Protein AF-A0A7C5PB69-F1 (afdb_monomer_lite)

Sequence (82 aa):
MKALEAARALREMALLEDLGGGNPFRSRAYEKAARLLEGLGEETDLADLLKEGGIARARGVGAGILAVLEDLARGETPPALE

Foldseek 3Di:
DALQVQLVLLQVLLVCCVVVVHDPLSSQLSNVSSVVSVVVDGPHQLVVVVVVVVSCVDPSCDPVNNVSSVCVNVVHRPPSRD

pLDDT: mean 86.49, std 8.61, range [60.66, 95.25]

Structure (mmCIF, N/CA/C/O backbone):
data_AF-A0A7C5PB69-F1
#
_entry.id   AF-A0A7C5PB69-F1
#
loop_
_atom_site.group_PDB
_atom_site.id
_atom_site.type_symbol
_atom_site.label_atom_id
_atom_site.label_alt_id
_atom_site.label_comp_id
_atom_site.label_asym_id
_atom_site.label_entity_id
_atom_site.label_seq_id
_atom_site.pdbx_PDB_ins_code
_atom_site.Cartn_x
_atom_site.Cartn_y
_atom_site.Cartn_z
_atom_site.occupancy
_atom_site.B_iso_or_equiv
_atom_site.auth_seq_id
_atom_site.auth_comp_id
_atom_site.auth_asym_id
_atom_site.auth_atom_id
_atom_site.pdbx_PDB_model_num
ATOM 1 N N . MET A 1 1 ? -9.928 -5.815 5.646 1.00 90.06 1 MET A N 1
ATOM 2 C CA . MET A 1 1 ? -8.533 -6.125 6.045 1.00 90.06 1 MET A CA 1
ATOM 3 C C . MET A 1 1 ? -7.939 -4.893 6.703 1.00 90.06 1 MET A C 1
ATOM 5 O O . MET A 1 1 ? -8.396 -3.787 6.407 1.00 90.06 1 MET A O 1
ATOM 9 N N . LYS A 1 2 ? -6.939 -5.047 7.571 1.00 93.38 2 LYS A N 1
ATOM 10 C CA . LYS A 1 2 ? -6.334 -3.888 8.245 1.00 93.38 2 LYS A CA 1
ATOM 11 C C . LYS A 1 2 ? -5.397 -3.126 7.302 1.00 93.38 2 LYS A C 1
ATOM 13 O O . LYS A 1 2 ? -4.756 -3.719 6.434 1.00 93.38 2 LYS A O 1
ATOM 18 N N . ALA A 1 3 ? -5.267 -1.815 7.502 1.00 91.81 3 ALA A N 1
ATOM 19 C CA . ALA A 1 3 ? -4.361 -0.963 6.728 1.00 91.81 3 ALA A CA 1
ATOM 20 C C . ALA A 1 3 ? -2.911 -1.481 6.766 1.00 91.81 3 ALA A C 1
ATOM 22 O O . ALA A 1 3 ? -2.216 -1.466 5.751 1.00 91.81 3 ALA A O 1
ATOM 23 N N . LEU A 1 4 ? -2.476 -2.016 7.912 1.00 93.06 4 LEU A N 1
ATOM 24 C CA . LEU A 1 4 ? -1.139 -2.585 8.076 1.00 93.06 4 LEU A CA 1
ATOM 25 C C . LEU A 1 4 ? -0.921 -3.862 7.247 1.00 93.06 4 LEU A C 1
ATOM 27 O O . LEU A 1 4 ? 0.172 -4.086 6.733 1.00 93.06 4 LEU A O 1
ATOM 31 N N . GLU A 1 5 ? -1.949 -4.697 7.088 1.00 93.75 5 GLU A N 1
ATOM 32 C CA . GLU A 1 5 ? -1.876 -5.893 6.238 1.00 93.75 5 GLU A CA 1
ATOM 33 C C . GLU A 1 5 ? -1.720 -5.494 4.768 1.00 93.75 5 GLU A C 1
ATOM 35 O O . GLU A 1 5 ? -0.862 -6.025 4.064 1.00 93.75 5 GLU A O 1
ATOM 40 N N . ALA A 1 6 ? -2.476 -4.489 4.325 1.00 92.88 6 ALA A N 1
ATOM 41 C CA . ALA A 1 6 ? -2.364 -3.965 2.969 1.00 92.88 6 ALA A CA 1
ATOM 42 C C . ALA A 1 6 ? -1.009 -3.288 2.727 1.00 92.88 6 ALA A C 1
ATOM 44 O O . ALA A 1 6 ? -0.419 -3.447 1.660 1.00 92.88 6 ALA A O 1
ATOM 45 N N . ALA A 1 7 ? -0.461 -2.597 3.731 1.00 94.38 7 ALA A N 1
ATOM 46 C CA . ALA A 1 7 ? 0.884 -2.042 3.654 1.00 94.38 7 ALA A CA 1
ATOM 47 C C . ALA A 1 7 ? 1.945 -3.125 3.410 1.00 94.38 7 ALA A C 1
ATOM 49 O O . ALA A 1 7 ? 2.834 -2.935 2.582 1.00 94.38 7 ALA A O 1
ATOM 50 N N . ARG A 1 8 ? 1.832 -4.277 4.083 1.00 94.50 8 ARG A N 1
ATOM 51 C CA . ARG A 1 8 ? 2.739 -5.418 3.878 1.00 94.50 8 ARG A CA 1
ATOM 52 C C . ARG A 1 8 ? 2.624 -5.988 2.466 1.00 94.50 8 ARG A C 1
ATOM 54 O O . ARG A 1 8 ? 3.653 -6.182 1.828 1.00 94.50 8 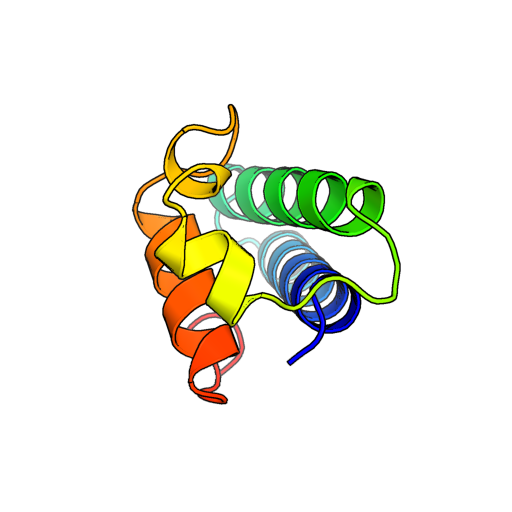ARG A O 1
ATOM 61 N N . ALA A 1 9 ? 1.407 -6.162 1.953 1.00 94.81 9 ALA A N 1
ATOM 62 C CA . ALA A 1 9 ? 1.199 -6.609 0.574 1.00 94.81 9 ALA A CA 1
ATOM 63 C C . ALA A 1 9 ? 1.839 -5.640 -0.440 1.00 94.81 9 ALA A C 1
ATOM 65 O O . ALA A 1 9 ? 2.511 -6.056 -1.378 1.00 94.81 9 ALA A O 1
ATOM 66 N N . LEU A 1 10 ? 1.704 -4.328 -0.226 1.00 94.50 10 LEU A N 1
ATOM 67 C CA . LEU A 1 10 ? 2.341 -3.319 -1.078 1.00 94.50 10 LEU A CA 1
ATOM 68 C C . LEU A 1 10 ? 3.877 -3.359 -0.994 1.00 94.50 10 LEU A C 1
ATOM 70 O O . LEU A 1 10 ? 4.547 -3.175 -2.007 1.00 94.50 10 LEU A O 1
ATOM 74 N N . ARG A 1 11 ? 4.457 -3.615 0.186 1.00 95.25 11 ARG A N 1
ATOM 75 C CA . ARG A 1 11 ? 5.914 -3.811 0.339 1.00 95.25 11 ARG A CA 1
ATOM 76 C C . ARG A 1 11 ? 6.403 -4.997 -0.483 1.00 95.25 11 ARG A C 1
ATOM 78 O O . ARG A 1 11 ? 7.445 -4.901 -1.123 1.00 95.25 11 ARG A O 1
ATOM 85 N N . GLU A 1 12 ? 5.650 -6.088 -0.463 1.00 94.62 12 GLU A N 1
ATOM 86 C CA . GLU A 1 12 ? 5.961 -7.287 -1.233 1.00 94.62 12 GLU A CA 1
ATOM 87 C C . GLU A 1 12 ? 5.895 -7.015 -2.740 1.00 94.62 12 GLU A C 1
ATOM 89 O O . GLU A 1 12 ? 6.862 -7.295 -3.444 1.00 94.62 12 GLU A O 1
ATOM 94 N N . MET A 1 13 ? 4.842 -6.346 -3.224 1.00 92.50 13 MET A N 1
ATOM 95 C CA . MET A 1 13 ? 4.751 -5.916 -4.628 1.00 92.50 13 MET A CA 1
ATOM 96 C C . MET A 1 13 ? 5.921 -5.012 -5.044 1.00 92.50 13 MET A C 1
ATOM 98 O O . MET A 1 13 ? 6.459 -5.159 -6.139 1.00 92.50 13 MET A O 1
ATOM 102 N N . ALA A 1 14 ? 6.345 -4.082 -4.178 1.00 93.31 14 ALA A N 1
ATOM 103 C CA . ALA A 1 14 ? 7.502 -3.231 -4.452 1.00 93.31 14 ALA A CA 1
ATOM 104 C C . ALA A 1 14 ? 8.791 -4.051 -4.608 1.00 93.31 14 ALA A C 1
ATOM 106 O O . ALA A 1 14 ? 9.544 -3.846 -5.559 1.00 93.31 14 ALA A O 1
ATOM 107 N N . LEU A 1 15 ? 9.007 -5.012 -3.705 1.00 92.75 15 LEU A N 1
ATOM 108 C CA . LEU A 1 15 ? 10.162 -5.902 -3.740 1.00 92.75 15 LEU A CA 1
ATOM 109 C C . LEU A 1 15 ? 10.167 -6.776 -5.001 1.00 92.75 15 LEU A C 1
ATOM 111 O O . LEU A 1 15 ? 11.218 -6.943 -5.615 1.00 92.75 15 LEU A O 1
ATOM 115 N N . LEU A 1 16 ? 9.011 -7.309 -5.403 1.00 91.44 16 LEU A N 1
ATOM 116 C CA . LEU A 1 16 ? 8.878 -8.108 -6.623 1.00 91.44 16 LEU A CA 1
ATOM 117 C C . LEU A 1 16 ? 9.211 -7.291 -7.875 1.00 91.44 16 LEU A C 1
ATOM 119 O O . LEU A 1 16 ? 9.957 -7.761 -8.732 1.00 91.44 16 LEU A O 1
ATOM 123 N N . GLU A 1 17 ? 8.724 -6.052 -7.964 1.00 90.25 17 GLU A N 1
ATOM 124 C CA . GLU A 1 17 ? 9.059 -5.148 -9.069 1.00 90.25 17 GLU A CA 1
ATOM 125 C C . GLU A 1 17 ? 10.559 -4.806 -9.093 1.00 90.25 17 GLU A C 1
ATOM 127 O O . GLU A 1 17 ? 11.163 -4.803 -10.166 1.00 90.25 17 GLU A O 1
ATOM 132 N N . ASP A 1 18 ? 11.185 -4.565 -7.937 1.00 88.56 18 ASP A N 1
ATOM 133 C CA . ASP A 1 18 ? 12.618 -4.248 -7.859 1.00 88.56 18 ASP A CA 1
ATOM 134 C C . ASP A 1 18 ? 13.510 -5.449 -8.209 1.00 88.56 18 ASP A C 1
ATOM 136 O O . ASP A 1 18 ? 14.488 -5.302 -8.946 1.00 88.56 18 ASP A O 1
ATOM 140 N N . LEU A 1 19 ? 13.182 -6.643 -7.703 1.00 89.50 19 LEU A N 1
ATOM 141 C CA . LEU A 1 19 ? 13.968 -7.859 -7.935 1.00 89.50 19 LEU A CA 1
ATOM 142 C C . LEU A 1 19 ? 13.738 -8.455 -9.328 1.00 89.50 19 LEU A C 1
ATOM 144 O O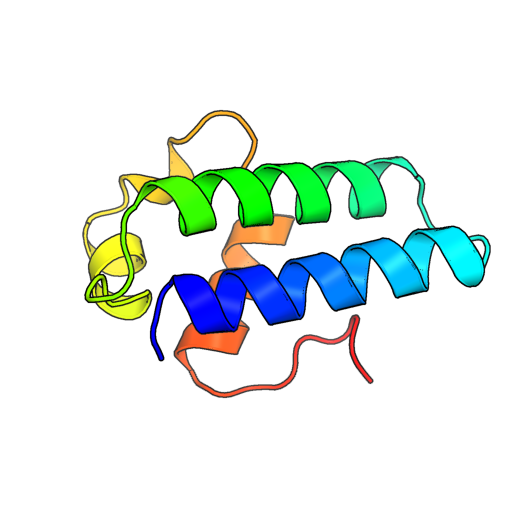 . LEU A 1 19 ? 14.669 -8.998 -9.922 1.00 89.50 19 LEU A O 1
ATOM 148 N N . GLY A 1 20 ? 12.520 -8.351 -9.859 1.00 81.62 20 GLY A N 1
ATOM 149 C CA . GLY A 1 20 ? 12.146 -8.883 -11.170 1.00 81.62 20 GLY A CA 1
ATOM 150 C C . GLY A 1 20 ? 12.621 -8.038 -12.355 1.00 81.62 20 GLY A C 1
ATOM 151 O O . GLY A 1 20 ? 12.362 -8.404 -13.500 1.00 81.62 20 GLY A O 1
ATOM 152 N N . GLY A 1 21 ? 13.284 -6.899 -12.112 1.00 81.19 21 GLY A N 1
ATOM 153 C CA . GLY A 1 21 ? 13.607 -5.928 -13.163 1.00 81.19 21 GLY A CA 1
ATOM 154 C C . GLY A 1 21 ? 12.359 -5.256 -13.746 1.00 81.19 21 GLY A C 1
ATOM 155 O O . GLY A 1 21 ? 12.355 -4.857 -14.912 1.00 81.19 21 GLY A O 1
ATOM 156 N N . GLY A 1 22 ? 11.296 -5.177 -12.944 1.00 82.06 22 GLY A N 1
ATOM 157 C CA . GLY A 1 22 ? 10.029 -4.547 -13.273 1.00 82.06 22 GLY A CA 1
ATOM 158 C C . GLY A 1 22 ? 10.140 -3.026 -13.370 1.00 82.06 22 GLY A C 1
ATOM 159 O O . GLY A 1 22 ? 11.190 -2.453 -13.657 1.00 82.06 22 GLY A O 1
ATOM 160 N N . ASN A 1 23 ? 9.028 -2.328 -13.178 1.00 85.94 23 ASN A N 1
ATOM 161 C CA . ASN A 1 23 ? 8.968 -0.886 -13.363 1.00 85.94 23 ASN A CA 1
ATOM 162 C C . ASN A 1 23 ? 9.378 -0.139 -12.074 1.00 85.94 23 ASN A C 1
ATOM 164 O O . ASN A 1 23 ? 8.603 -0.127 -11.110 1.00 85.94 23 ASN A O 1
ATOM 168 N N . PRO A 1 24 ? 10.499 0.616 -12.066 1.00 87.44 24 PRO A N 1
ATOM 169 C CA . PRO A 1 24 ? 10.952 1.348 -10.878 1.00 87.44 24 PRO A CA 1
ATOM 170 C C . PRO A 1 24 ? 9.961 2.417 -10.398 1.00 87.44 24 PRO A C 1
ATOM 172 O O . PRO A 1 24 ? 9.962 2.805 -9.230 1.00 87.44 24 PRO A O 1
ATOM 175 N N . PHE A 1 25 ? 9.105 2.930 -11.289 1.00 88.94 25 PHE A N 1
ATOM 176 C CA . PHE A 1 25 ? 8.040 3.854 -10.907 1.00 88.94 25 PHE A CA 1
ATOM 177 C C . PHE A 1 25 ? 6.927 3.146 -10.133 1.00 88.94 25 PHE A C 1
ATOM 179 O O . PHE A 1 25 ? 6.401 3.739 -9.190 1.00 88.94 25 PHE A O 1
ATOM 186 N N . ARG A 1 26 ? 6.585 1.901 -10.498 1.00 88.81 26 ARG A N 1
ATOM 187 C CA . ARG A 1 26 ? 5.574 1.106 -9.782 1.00 88.81 26 ARG A CA 1
ATOM 188 C C . ARG A 1 26 ? 6.079 0.689 -8.411 1.00 88.81 26 ARG A C 1
ATOM 190 O O . ARG A 1 26 ? 5.394 0.976 -7.436 1.00 88.81 26 ARG A O 1
ATOM 197 N N . SER A 1 27 ? 7.302 0.163 -8.327 1.00 92.12 27 SE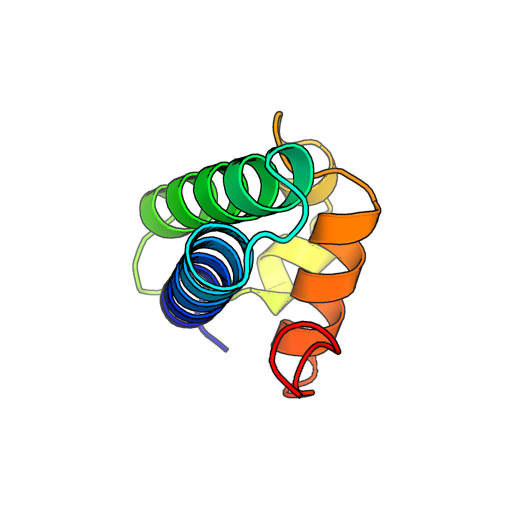R A N 1
ATOM 198 C CA . SER A 1 27 ? 7.953 -0.145 -7.044 1.00 92.12 27 SER A CA 1
ATOM 199 C C . SER A 1 27 ? 7.892 1.046 -6.075 1.00 92.12 27 SER A C 1
ATOM 201 O O . SER A 1 27 ? 7.309 0.963 -4.993 1.00 92.12 27 SER A O 1
ATOM 203 N N . ARG A 1 28 ? 8.353 2.226 -6.513 1.00 91.88 28 ARG A N 1
ATOM 204 C CA . ARG A 1 28 ? 8.312 3.451 -5.693 1.00 91.88 28 ARG A CA 1
ATOM 205 C C . ARG A 1 28 ? 6.897 3.893 -5.320 1.00 91.88 28 ARG A C 1
ATOM 207 O O . ARG A 1 28 ? 6.724 4.553 -4.294 1.00 91.88 28 ARG A O 1
ATOM 214 N N . ALA A 1 29 ? 5.902 3.625 -6.162 1.00 92.00 29 ALA A N 1
ATOM 215 C CA . ALA A 1 29 ? 4.510 3.945 -5.862 1.00 92.00 29 ALA A CA 1
ATOM 216 C C . ALA A 1 29 ? 3.961 3.016 -4.770 1.00 92.00 29 ALA A C 1
ATOM 218 O O . ALA A 1 29 ? 3.376 3.508 -3.804 1.00 92.00 29 ALA A O 1
ATOM 219 N N . TYR A 1 30 ? 4.233 1.712 -4.871 1.00 93.44 30 TYR A N 1
ATOM 220 C CA . TYR A 1 30 ? 3.884 0.730 -3.848 1.00 93.44 30 TYR A CA 1
ATOM 221 C C . TYR A 1 30 ? 4.562 1.036 -2.509 1.00 93.44 30 TYR A C 1
ATOM 223 O O . TYR A 1 30 ? 3.884 1.101 -1.485 1.00 93.44 30 TYR A O 1
ATOM 231 N N . GLU A 1 31 ? 5.860 1.360 -2.506 1.00 93.88 31 GLU A N 1
ATOM 232 C CA . GLU A 1 31 ? 6.562 1.758 -1.280 1.00 93.88 31 GLU A CA 1
ATOM 233 C C . GLU A 1 31 ? 5.946 2.995 -0.614 1.00 93.88 31 GLU A C 1
ATOM 235 O O . GLU A 1 31 ? 5.813 3.055 0.610 1.00 93.88 31 GLU A O 1
ATOM 240 N N . LYS A 1 32 ? 5.597 4.015 -1.406 1.00 92.88 32 LYS A N 1
ATOM 241 C CA . LYS A 1 32 ? 4.994 5.246 -0.878 1.00 92.88 32 LYS A CA 1
ATOM 242 C C . LYS A 1 32 ? 3.618 4.983 -0.283 1.00 92.88 32 LYS A C 1
ATOM 244 O O . LYS A 1 32 ? 3.321 5.510 0.786 1.00 92.88 32 LYS A O 1
ATOM 249 N N . ALA A 1 33 ? 2.804 4.179 -0.958 1.00 92.44 33 ALA A N 1
ATOM 250 C CA . ALA A 1 33 ? 1.487 3.792 -0.477 1.00 92.44 33 ALA A CA 1
ATOM 251 C C . ALA A 1 33 ? 1.579 2.958 0.810 1.00 92.44 33 ALA A C 1
ATOM 253 O O . ALA A 1 33 ? 0.863 3.241 1.768 1.00 92.44 33 ALA A O 1
ATOM 254 N N . ALA A 1 34 ? 2.523 2.014 0.882 1.00 93.62 34 ALA A N 1
ATOM 255 C CA . ALA A 1 34 ? 2.775 1.225 2.085 1.00 93.62 34 ALA A CA 1
ATOM 256 C C . ALA A 1 34 ? 3.134 2.112 3.284 1.00 93.62 34 ALA A C 1
ATOM 258 O O . ALA A 1 34 ? 2.509 2.010 4.336 1.00 93.62 34 ALA A O 1
ATOM 259 N N . ARG A 1 35 ? 4.080 3.046 3.107 1.00 92.88 35 ARG A N 1
ATOM 260 C CA . ARG A 1 35 ? 4.478 3.994 4.164 1.00 92.88 35 ARG A CA 1
ATOM 261 C C . ARG A 1 35 ? 3.321 4.864 4.642 1.00 92.88 35 ARG A C 1
ATOM 263 O O . ARG A 1 35 ? 3.260 5.206 5.818 1.00 92.88 35 ARG A O 1
ATOM 270 N N . LEU A 1 36 ? 2.428 5.254 3.732 1.00 90.94 36 LEU A N 1
ATOM 271 C CA . LEU A 1 36 ? 1.241 6.018 4.093 1.00 90.94 36 LEU A CA 1
ATOM 272 C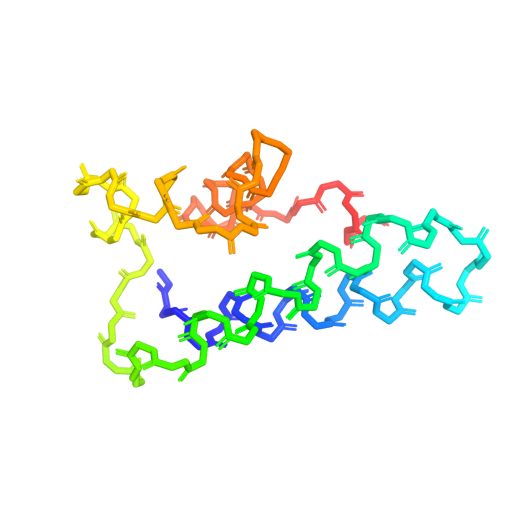 C . LEU A 1 36 ? 0.321 5.195 5.000 1.00 90.94 36 LEU A C 1
ATOM 274 O O . LEU A 1 36 ? -0.073 5.690 6.048 1.00 90.94 36 LEU A O 1
ATOM 278 N N . LEU A 1 37 ? 0.027 3.947 4.623 1.00 90.25 37 LEU A N 1
ATOM 279 C CA . LEU A 1 37 ? -0.827 3.050 5.405 1.00 90.25 37 LEU A CA 1
ATOM 280 C C . LEU A 1 37 ? -0.227 2.683 6.767 1.00 90.25 37 LEU A C 1
ATOM 282 O O . LEU A 1 37 ? -0.949 2.665 7.759 1.00 90.25 37 LEU A O 1
ATOM 286 N N . GLU A 1 38 ? 1.087 2.455 6.836 1.00 92.00 38 GLU A N 1
ATOM 287 C CA . GLU A 1 38 ? 1.808 2.210 8.096 1.00 92.00 38 GLU A CA 1
ATOM 288 C C . GLU A 1 38 ? 1.624 3.368 9.095 1.00 92.00 38 GLU A C 1
ATOM 290 O O . GLU A 1 38 ? 1.537 3.142 10.300 1.00 92.00 38 GLU A O 1
ATOM 295 N N . GLY A 1 39 ? 1.518 4.607 8.603 1.00 89.81 39 GLY A N 1
ATOM 296 C CA . GLY A 1 39 ? 1.316 5.797 9.431 1.00 89.81 39 GLY A CA 1
ATOM 297 C C . GLY A 1 39 ? -0.104 5.979 9.981 1.00 89.81 39 GLY A C 1
ATOM 298 O O . GLY A 1 39 ? -0.303 6.853 10.822 1.00 89.81 39 GLY A O 1
ATOM 299 N N . LEU A 1 40 ? -1.088 5.193 9.526 1.00 86.56 40 LEU A N 1
ATOM 300 C CA . LEU A 1 40 ? -2.497 5.328 9.927 1.00 86.56 40 LEU A CA 1
ATOM 301 C C . LEU A 1 40 ? -2.861 4.506 11.175 1.00 86.56 40 LEU A C 1
ATOM 303 O O . LEU A 1 40 ? -3.966 4.659 11.689 1.00 86.56 40 LEU A O 1
ATOM 307 N N . GLY A 1 41 ? -1.951 3.669 11.682 1.00 81.69 41 GLY A N 1
ATOM 308 C CA . GLY A 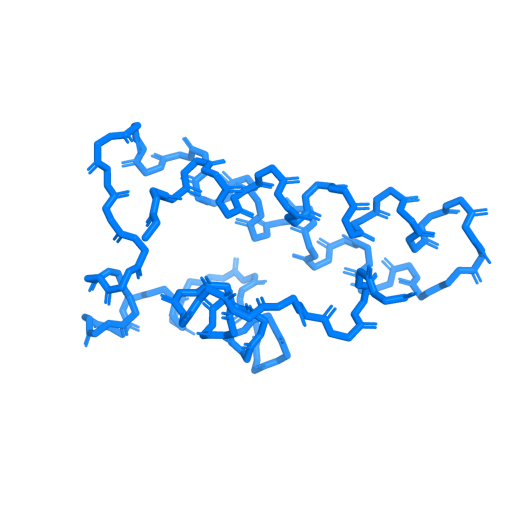1 41 ? -2.153 2.858 12.887 1.00 81.69 41 GLY A CA 1
ATOM 309 C C . GLY A 1 41 ? -2.755 1.470 12.630 1.00 81.69 41 GLY A C 1
ATOM 310 O O . GLY A 1 41 ? -3.371 1.212 11.598 1.00 81.69 41 GLY A O 1
ATOM 311 N N . GLU A 1 42 ? -2.554 0.556 13.585 1.00 83.31 42 GLU A N 1
ATOM 312 C CA . GLU A 1 42 ? -2.836 -0.883 13.422 1.00 83.31 42 GLU A CA 1
ATOM 313 C C . GLU A 1 42 ? -4.332 -1.222 13.353 1.00 83.31 42 GLU A C 1
ATOM 315 O O . GLU A 1 42 ? -4.728 -2.168 12.672 1.00 83.31 42 GLU A O 1
ATOM 320 N N . GLU A 1 43 ? -5.177 -0.436 14.023 1.00 88.69 43 GLU A N 1
ATOM 321 C CA . GLU A 1 43 ? -6.618 -0.697 14.093 1.00 88.69 43 GLU A CA 1
ATOM 322 C C . GLU A 1 43 ? -7.404 -0.181 12.887 1.00 88.69 43 GLU A C 1
ATOM 324 O O . GLU A 1 43 ? -8.570 -0.545 12.714 1.00 88.69 43 GLU A O 1
ATOM 329 N N . THR A 1 44 ? -6.774 0.617 12.031 1.00 89.38 44 THR A N 1
ATOM 330 C CA . THR A 1 44 ? -7.431 1.271 10.902 1.00 89.38 44 THR A CA 1
ATOM 331 C C . THR A 1 44 ? -7.830 0.258 9.829 1.00 89.38 44 THR A C 1
ATOM 333 O O . THR A 1 44 ? -7.002 -0.522 9.348 1.00 89.38 44 THR A O 1
ATOM 336 N N . ASP A 1 45 ? -9.106 0.266 9.439 1.00 92.38 45 ASP A N 1
ATOM 337 C CA . ASP A 1 45 ? -9.630 -0.597 8.378 1.00 92.38 45 ASP A CA 1
ATOM 338 C C . ASP A 1 45 ? -9.452 0.052 6.997 1.00 92.38 45 ASP A C 1
ATOM 340 O O . ASP A 1 45 ? -9.755 1.231 6.795 1.00 92.38 45 ASP A O 1
ATOM 344 N N . LEU A 1 46 ? -8.954 -0.723 6.029 1.00 90.44 46 LEU A N 1
ATOM 345 C CA . LEU A 1 46 ? -8.714 -0.224 4.676 1.00 90.44 46 LEU A CA 1
ATOM 346 C C . LEU A 1 46 ? -10.011 0.137 3.939 1.00 90.44 46 LEU A C 1
ATOM 348 O O . LEU A 1 46 ? -10.041 1.120 3.199 1.00 90.44 46 LEU A O 1
ATOM 352 N N . ALA A 1 47 ? -11.081 -0.638 4.122 1.00 89.94 47 ALA A N 1
ATOM 353 C CA . ALA A 1 47 ? -12.341 -0.401 3.429 1.00 89.94 47 ALA A CA 1
ATOM 354 C C . ALA A 1 47 ? -12.968 0.926 3.868 1.00 89.94 47 ALA A C 1
ATOM 356 O O . ALA A 1 47 ? -13.543 1.639 3.045 1.00 89.94 47 ALA A O 1
ATOM 357 N N . ASP A 1 48 ? -12.825 1.288 5.141 1.00 89.69 48 ASP A N 1
ATOM 358 C CA . ASP A 1 48 ? -13.330 2.561 5.651 1.00 89.69 48 ASP A CA 1
ATOM 359 C C . ASP A 1 48 ? -12.506 3.746 5.126 1.00 89.69 48 ASP A C 1
ATOM 361 O O . ASP A 1 48 ? -13.084 4.729 4.658 1.00 89.69 48 ASP A O 1
ATOM 365 N N . LEU A 1 49 ? -11.177 3.607 5.042 1.00 87.25 49 LEU A N 1
ATOM 366 C CA . LEU A 1 49 ? -10.312 4.611 4.406 1.00 87.25 49 LEU A CA 1
ATOM 367 C C . LEU A 1 49 ? -10.654 4.854 2.926 1.00 87.25 49 LEU A C 1
ATOM 369 O O . LEU A 1 49 ? -10.571 5.987 2.439 1.00 87.25 49 LEU A O 1
ATOM 373 N N . LEU A 1 50 ? -11.012 3.791 2.198 1.00 88.12 50 LEU A N 1
ATOM 374 C CA . LEU A 1 50 ? -11.410 3.878 0.792 1.00 88.12 50 LEU A CA 1
ATOM 375 C C . LEU A 1 50 ? -12.777 4.557 0.636 1.00 88.12 50 LEU A C 1
ATOM 377 O O . LEU A 1 50 ? -12.921 5.423 -0.228 1.00 88.12 50 LEU A O 1
ATOM 381 N N . LYS A 1 51 ? -13.754 4.237 1.497 1.00 86.38 51 LYS A N 1
ATOM 382 C CA . LYS A 1 51 ? -15.087 4.872 1.492 1.00 86.38 51 LYS A CA 1
ATOM 383 C C . LYS A 1 51 ? -15.026 6.372 1.762 1.00 86.38 51 LYS A C 1
ATOM 385 O O . LYS A 1 51 ? -15.747 7.134 1.122 1.00 86.38 51 LYS A O 1
ATOM 390 N N . GLU A 1 52 ? -14.175 6.807 2.690 1.00 78.94 52 GLU A N 1
ATOM 391 C CA . GLU A 1 52 ? -14.010 8.231 3.005 1.00 78.94 52 GLU A CA 1
ATOM 392 C C . GLU A 1 52 ? -13.339 9.019 1.864 1.00 78.94 52 GLU A C 1
ATOM 394 O O . GLU A 1 52 ? -13.371 10.251 1.848 1.00 78.94 52 GLU A O 1
ATOM 399 N N . GLY A 1 53 ? -12.719 8.335 0.891 1.00 72.25 53 GLY A N 1
ATOM 400 C CA . GLY A 1 53 ? -12.069 8.943 -0.274 1.00 72.25 53 GLY A CA 1
ATOM 401 C C . GLY A 1 53 ? -10.820 9.773 0.055 1.00 72.25 53 GLY A C 1
ATOM 402 O O . GLY A 1 53 ? -10.171 10.308 -0.849 1.00 72.25 53 GLY A O 1
ATOM 403 N N . GLY A 1 54 ? -10.451 9.879 1.336 1.00 70.81 54 GLY A N 1
ATOM 404 C CA . GLY A 1 54 ? -9.277 10.616 1.804 1.00 70.81 54 GLY A CA 1
ATOM 405 C C . GLY A 1 54 ? -7.973 10.016 1.284 1.00 70.81 54 GLY A C 1
ATOM 406 O O . GLY A 1 54 ? -7.057 10.752 0.916 1.00 70.81 54 GLY A O 1
ATOM 407 N N . ILE A 1 55 ? -7.919 8.687 1.149 1.00 75.69 55 ILE A N 1
ATOM 408 C CA . ILE A 1 55 ? -6.727 7.983 0.669 1.00 75.69 55 ILE A CA 1
ATOM 409 C C . ILE A 1 55 ? -6.429 8.267 -0.806 1.00 75.69 55 ILE A C 1
ATOM 411 O O . ILE A 1 55 ? -5.272 8.445 -1.171 1.00 75.69 55 ILE A O 1
ATOM 415 N N . ALA A 1 56 ? -7.464 8.414 -1.639 1.00 69.44 56 ALA A N 1
ATOM 416 C CA . ALA A 1 56 ? -7.321 8.756 -3.055 1.00 69.44 56 ALA A CA 1
ATOM 417 C C . ALA A 1 56 ? -6.784 10.183 -3.263 1.00 69.44 56 ALA A C 1
ATOM 419 O O . ALA A 1 56 ? -6.240 10.508 -4.316 1.00 69.44 56 ALA A O 1
ATOM 420 N N . ARG A 1 57 ? -6.925 11.050 -2.251 1.00 68.50 57 ARG A N 1
ATOM 421 C CA . ARG A 1 57 ? -6.379 12.415 -2.250 1.00 68.50 57 ARG A CA 1
ATOM 422 C C . ARG A 1 57 ? -4.969 12.482 -1.668 1.00 68.50 57 ARG A C 1
ATOM 424 O O . ARG A 1 57 ? -4.319 13.524 -1.771 1.00 68.50 57 ARG A O 1
ATOM 431 N N . ALA A 1 58 ? -4.487 11.404 -1.054 1.00 73.94 58 ALA A N 1
ATOM 432 C CA . ALA A 1 58 ? -3.179 11.385 -0.435 1.00 73.94 58 ALA A CA 1
ATOM 433 C C . ALA A 1 58 ? -2.064 11.392 -1.490 1.00 73.94 58 ALA A C 1
ATOM 435 O O . ALA A 1 58 ? -2.057 10.630 -2.460 1.00 73.94 58 ALA A O 1
ATOM 436 N N . ARG A 1 59 ? -1.076 12.271 -1.294 1.00 63.09 59 ARG A N 1
ATOM 437 C CA . ARG A 1 59 ? 0.034 12.456 -2.233 1.00 63.09 59 ARG A CA 1
ATOM 438 C C . ARG A 1 59 ? 0.880 11.181 -2.308 1.00 63.09 59 ARG A C 1
ATOM 440 O O . ARG A 1 59 ? 1.662 10.903 -1.407 1.00 63.09 59 ARG A O 1
ATOM 447 N N . GLY A 1 60 ? 0.761 10.442 -3.409 1.00 67.25 60 GLY A N 1
ATOM 448 C CA . GLY A 1 60 ? 1.449 9.160 -3.611 1.00 67.25 60 GLY A CA 1
ATOM 449 C C . GLY A 1 60 ? 0.514 7.997 -3.941 1.00 67.25 60 GLY A C 1
ATOM 450 O O . GLY A 1 60 ? 1.001 6.971 -4.404 1.00 67.25 60 GLY A O 1
ATOM 451 N N . VAL A 1 61 ? -0.802 8.178 -3.788 1.00 79.19 61 VAL A N 1
ATOM 452 C CA . VAL A 1 61 ? -1.828 7.215 -4.208 1.00 79.19 61 VAL A CA 1
ATOM 453 C C . VAL A 1 61 ? -2.425 7.691 -5.534 1.00 79.19 61 VAL A C 1
ATOM 455 O O . VAL A 1 61 ? -3.272 8.575 -5.576 1.00 79.19 61 VAL A O 1
ATOM 458 N N . GLY A 1 62 ? -1.914 7.157 -6.644 1.00 83.19 62 GLY A N 1
ATOM 459 C CA . GLY A 1 62 ? -2.507 7.358 -7.972 1.00 83.19 62 GLY A CA 1
ATOM 460 C C . GLY A 1 62 ? -3.594 6.322 -8.274 1.00 83.19 62 GLY A C 1
ATOM 461 O O . GLY A 1 62 ? -3.743 5.356 -7.531 1.00 83.19 62 GLY A O 1
ATOM 462 N N . ALA A 1 63 ? -4.293 6.470 -9.405 1.00 86.00 63 ALA A N 1
ATOM 463 C CA . ALA A 1 63 ? -5.376 5.562 -9.813 1.00 86.00 63 ALA A CA 1
ATOM 464 C C . ALA A 1 63 ? -4.971 4.072 -9.812 1.00 86.00 63 ALA A C 1
ATOM 466 O O . ALA A 1 63 ? -5.750 3.230 -9.387 1.00 86.00 63 ALA A O 1
ATOM 467 N N . GLY A 1 64 ? -3.735 3.748 -10.215 1.00 89.06 64 GLY A N 1
ATOM 468 C CA . GLY A 1 64 ? -3.239 2.367 -10.184 1.00 89.06 64 GLY A CA 1
ATOM 469 C C . GLY A 1 64 ? -3.057 1.806 -8.769 1.00 89.06 64 GLY A C 1
ATOM 470 O O . GLY A 1 64 ? -3.381 0.653 -8.525 1.00 89.06 64 GLY A O 1
ATOM 471 N N . ILE A 1 65 ? -2.589 2.624 -7.821 1.00 91.19 65 ILE A N 1
ATOM 472 C CA . ILE A 1 65 ? -2.499 2.213 -6.411 1.00 91.19 65 ILE A CA 1
ATOM 473 C C . ILE A 1 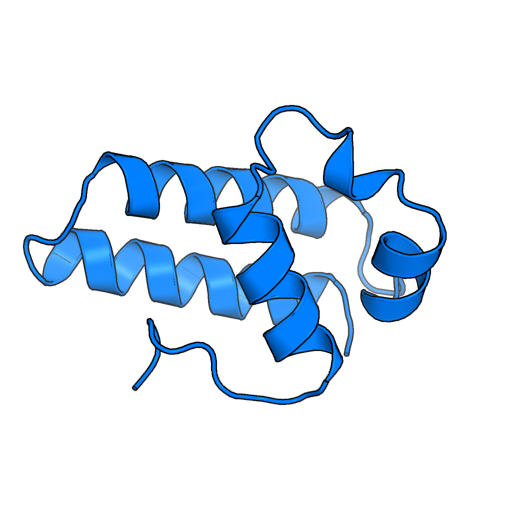65 ? -3.895 2.081 -5.816 1.00 91.19 65 ILE A C 1
ATOM 475 O O . ILE A 1 65 ? -4.145 1.147 -5.067 1.00 91.19 65 ILE A O 1
ATOM 479 N N . LEU A 1 66 ? -4.803 2.999 -6.157 1.00 90.75 66 LEU A N 1
ATOM 480 C CA . LEU A 1 66 ? -6.177 2.946 -5.679 1.00 90.75 66 LEU A CA 1
ATOM 481 C C . LEU A 1 66 ? -6.860 1.637 -6.094 1.00 90.75 66 LEU A C 1
ATOM 483 O O . LEU A 1 66 ? -7.424 0.975 -5.234 1.00 90.75 66 LEU A O 1
ATOM 487 N N . ALA A 1 67 ? -6.722 1.226 -7.357 1.00 91.12 67 ALA A N 1
ATOM 488 C CA . ALA A 1 67 ? -7.253 -0.051 -7.834 1.00 91.12 67 ALA A CA 1
ATOM 489 C C . ALA A 1 67 ? -6.699 -1.242 -7.032 1.00 91.12 67 ALA A C 1
ATOM 491 O O . ALA A 1 67 ? -7.461 -2.066 -6.544 1.00 91.12 67 ALA A O 1
ATOM 492 N N . VAL A 1 68 ? -5.383 -1.273 -6.794 1.00 92.12 68 VAL A N 1
ATOM 493 C CA . VAL A 1 68 ? -4.747 -2.323 -5.980 1.00 92.12 68 VAL A CA 1
ATOM 494 C C . VAL A 1 68 ? -5.276 -2.335 -4.543 1.00 92.12 68 VAL A C 1
ATOM 496 O O . VAL A 1 68 ? -5.502 -3.399 -3.977 1.00 92.12 68 VAL A O 1
ATOM 499 N N . LEU A 1 69 ? -5.486 -1.167 -3.932 1.00 91.56 69 LEU A N 1
ATOM 500 C CA . LEU A 1 69 ? -6.067 -1.078 -2.590 1.00 91.56 69 LEU A CA 1
ATOM 501 C C . LEU A 1 69 ? -7.521 -1.560 -2.560 1.00 91.56 69 LEU A C 1
ATOM 503 O O . LEU A 1 69 ? -7.930 -2.173 -1.578 1.00 91.56 69 LEU A O 1
ATOM 507 N N . GLU A 1 70 ? -8.295 -1.289 -3.609 1.00 91.81 70 GLU A N 1
ATOM 508 C CA . GLU A 1 70 ? -9.662 -1.790 -3.744 1.00 91.81 70 GLU A CA 1
ATOM 509 C C . GLU A 1 70 ? -9.699 -3.317 -3.880 1.00 91.81 70 GLU A C 1
ATOM 511 O O . GLU A 1 70 ? -10.511 -3.948 -3.205 1.00 91.81 70 GLU A O 1
ATOM 516 N N . ASP A 1 71 ? -8.805 -3.908 -4.679 1.00 92.44 71 ASP A N 1
ATOM 517 C CA . ASP A 1 71 ? -8.662 -5.367 -4.808 1.00 92.44 71 ASP A CA 1
ATOM 518 C C . ASP A 1 71 ? -8.319 -5.998 -3.452 1.00 92.44 71 ASP A C 1
ATOM 520 O O . ASP A 1 71 ? -9.027 -6.881 -2.962 1.00 92.44 71 ASP A O 1
ATOM 524 N N . LEU A 1 72 ? -7.301 -5.456 -2.774 1.00 91.88 72 LEU A N 1
ATOM 525 C CA . LEU A 1 72 ? -6.903 -5.887 -1.434 1.00 91.88 72 LEU A CA 1
ATOM 526 C C . LEU A 1 72 ? -8.065 -5.775 -0.432 1.00 91.88 72 LEU A C 1
ATOM 528 O O . LEU A 1 72 ? -8.324 -6.703 0.333 1.00 91.88 72 LEU A O 1
ATOM 532 N N . ALA A 1 73 ? -8.820 -4.673 -0.452 1.00 91.19 73 ALA A N 1
ATOM 533 C CA . ALA A 1 73 ? -9.971 -4.486 0.428 1.00 91.19 73 ALA A CA 1
ATOM 534 C C . ALA A 1 73 ? -11.104 -5.494 0.165 1.00 91.19 73 ALA A C 1
ATOM 536 O O . ALA A 1 73 ? -11.803 -5.868 1.111 1.00 91.19 73 ALA A O 1
ATOM 537 N N . ARG A 1 74 ? -11.267 -5.955 -1.084 1.00 90.88 74 ARG A N 1
ATOM 538 C CA . ARG A 1 74 ? -12.178 -7.051 -1.459 1.00 90.88 74 ARG A CA 1
ATOM 539 C C . ARG A 1 74 ? -11.644 -8.439 -1.078 1.00 90.88 74 ARG A C 1
ATOM 541 O O . ARG A 1 74 ? -12.408 -9.400 -1.105 1.00 90.88 74 ARG A O 1
ATOM 548 N N . GLY A 1 75 ? -10.379 -8.540 -0.667 1.00 85.94 75 GLY A N 1
ATOM 549 C CA . GLY A 1 75 ? -9.700 -9.808 -0.393 1.00 85.94 75 GLY A CA 1
ATOM 550 C C . GLY A 1 75 ? -9.233 -10.524 -1.661 1.00 85.94 75 GLY A C 1
ATOM 551 O O . GLY A 1 75 ? -8.974 -11.724 -1.622 1.00 85.94 75 GLY A O 1
ATOM 552 N N . GLU A 1 76 ? -9.154 -9.805 -2.778 1.00 86.44 76 GLU A N 1
ATOM 553 C CA . GLU A 1 76 ? -8.636 -10.305 -4.046 1.00 86.44 76 GLU A CA 1
ATOM 554 C C . GLU A 1 76 ? -7.110 -10.142 -4.078 1.00 86.44 76 GLU A C 1
ATOM 556 O O . GLU A 1 76 ? -6.557 -9.191 -3.517 1.00 86.44 76 GLU A O 1
ATOM 561 N N . THR A 1 77 ? -6.418 -11.077 -4.730 1.00 79.69 77 THR A N 1
ATOM 562 C CA . THR A 1 77 ? -4.978 -10.958 -4.974 1.00 79.69 77 THR A CA 1
ATOM 563 C C . THR A 1 77 ? -4.769 -9.995 -6.142 1.00 79.69 77 THR A C 1
ATOM 565 O O . THR A 1 77 ? -5.257 -10.273 -7.236 1.00 79.69 77 THR A O 1
ATOM 568 N N . PRO A 1 78 ? -4.061 -8.866 -5.959 1.00 77.62 78 PRO A N 1
ATOM 569 C CA . PRO A 1 78 ? -3.793 -7.949 -7.056 1.00 77.62 78 PRO A CA 1
ATOM 570 C C . PRO A 1 78 ? -2.937 -8.631 -8.133 1.00 77.62 78 PRO A C 1
ATOM 572 O O . PRO A 1 78 ? -2.044 -9.397 -7.772 1.00 77.62 78 PRO A O 1
ATOM 575 N N . PRO A 1 79 ? -3.081 -8.276 -9.424 1.00 70.62 79 PRO A N 1
ATOM 576 C CA . PRO A 1 79 ? -2.323 -8.897 -10.521 1.00 70.62 79 PRO A CA 1
ATOM 577 C C . PRO A 1 79 ? -0.793 -8.814 -10.389 1.00 70.62 79 PRO A C 1
ATOM 579 O O . PRO A 1 79 ? -0.068 -9.503 -11.090 1.00 70.62 79 PRO A O 1
ATOM 582 N N . ALA A 1 80 ? -0.283 -7.931 -9.526 1.00 67.69 80 ALA A N 1
ATOM 583 C CA . ALA A 1 80 ? 1.144 -7.810 -9.231 1.00 67.69 80 ALA A CA 1
ATOM 584 C C . ALA A 1 80 ? 1.673 -8.883 -8.252 1.00 67.69 80 ALA A C 1
ATOM 586 O O . ALA A 1 80 ? 2.879 -8.942 -8.027 1.00 67.69 80 ALA A O 1
ATOM 587 N N . LEU A 1 81 ? 0.786 -9.677 -7.644 1.00 62.09 81 LEU A N 1
ATOM 588 C CA . LEU A 1 81 ? 1.099 -10.793 -6.745 1.00 62.09 81 LEU A CA 1
ATOM 589 C C . LEU A 1 81 ? 0.739 -12.169 -7.351 1.00 62.09 81 LEU A C 1
ATOM 591 O O . LEU A 1 81 ? 0.858 -13.173 -6.649 1.00 62.09 81 LEU A O 1
ATOM 595 N N . GLU A 1 82 ? 0.289 -12.219 -8.611 1.00 60.66 82 GLU A N 1
ATOM 596 C CA . GLU A 1 82 ? 0.096 -13.462 -9.387 1.00 60.66 82 GLU A CA 1
ATOM 597 C C . GLU A 1 82 ? 1.388 -13.893 -10.097 1.00 60.66 82 GLU A C 1
ATOM 599 O O . GLU A 1 82 ? 1.662 -15.116 -10.116 1.00 60.66 82 GLU A O 1
#

Radius of gyration: 11.59 Å; chains: 1; bounding box: 29×26×28 Å

Secondary structure (DSSP, 8-state):
-BHHHHHHHHHHHHHHHHHTT--HHHHHHHHHHHHHHHTT-TT-BHHHHHHT-TGGGSTT--HHHHHHHHHHHHTPPPGGG-